Protein AF-A0A2T7NP91-F1 (afdb_monomer)

Solvent-accessible surface area (backbone atoms only — not comparable to full-atom values): 5134 Å² total; per-residue (Å²): 131,86,52,74,70,59,53,51,52,52,52,54,52,53,60,73,66,60,68,85,80,82,75,79,53,76,72,63,53,72,78,54,77,82,84,86,75,58,50,44,77,70,32,36,76,63,79,78,72,96,61,81,74,80,62,81,90,54,87,65,58,23,28,73,62,17,48,64,76,39,48,68,60,60,60,71,76,98

Radius of gyration: 21.57 Å; Cα contacts (8 Å, |Δi|>4): 42; chains: 1; bounding box: 33×47×48 Å

pLDDT: mean 90.1, std 7.68, range [70.62, 98.25]

Organism: Pomacea canaliculata (NCBI:txid400727)

Foldseek 3Di:
DDDPVVVVVVVVVVVVPPDPDDDDDPVRCVVDDDDDDPQQPQFALDDQDPDADPPPVDRNHGDVNRVVVCVVVVVVVD

Sequence (78 aa):
MMGAGQVLVLVVWSFLLATCVHSRTAEEWKSRIIYQLLTDRFSPSGAAPSQPCTDLRNYCGGTFRGVAQHLDYIQGLG

Mean predicted aligned error: 8.79 Å

Structure (mmCIF, N/CA/C/O backbone):
data_AF-A0A2T7NP91-F1
#
_entry.id   AF-A0A2T7NP91-F1
#
loop_
_atom_site.group_PDB
_atom_site.id
_atom_site.type_symbol
_atom_site.label_atom_id
_atom_site.label_alt_id
_atom_site.label_comp_id
_atom_site.label_asym_id
_atom_site.label_entity_id
_atom_site.label_seq_id
_atom_site.pdbx_PDB_ins_code
_atom_site.Cartn_x
_atom_site.Cartn_y
_atom_site.Cartn_z
_atom_site.occupancy
_atom_site.B_iso_or_equiv
_atom_site.auth_seq_id
_atom_site.auth_comp_id
_atom_site.auth_asym_id
_atom_site.auth_atom_id
_atom_site.pdbx_PDB_model_num
ATOM 1 N N . MET A 1 1 ? 17.708 33.256 23.711 1.00 73.25 1 MET A N 1
ATOM 2 C CA . MET A 1 1 ? 16.908 32.675 24.813 1.00 73.25 1 MET A CA 1
ATOM 3 C C . MET A 1 1 ? 15.448 32.958 24.484 1.00 73.25 1 MET A C 1
ATOM 5 O O . MET A 1 1 ? 15.130 34.122 24.284 1.00 73.25 1 MET A O 1
ATOM 9 N N . MET A 1 2 ? 14.606 31.938 24.286 1.00 73.19 2 MET A N 1
ATOM 10 C CA . MET A 1 2 ? 13.185 32.144 23.948 1.00 73.19 2 MET A CA 1
ATOM 11 C C . MET A 1 2 ? 12.458 32.753 25.156 1.00 73.19 2 MET A C 1
ATOM 13 O O . MET A 1 2 ? 12.686 32.322 26.284 1.00 73.19 2 MET A O 1
ATOM 17 N 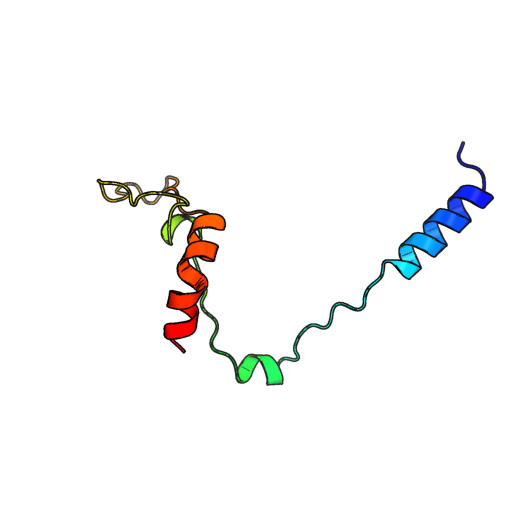N . GLY A 1 3 ? 11.622 33.772 24.939 1.00 85.56 3 GLY A N 1
ATOM 18 C CA . GLY A 1 3 ? 10.875 34.419 26.022 1.00 85.56 3 GLY A CA 1
ATOM 19 C C . GLY A 1 3 ? 9.726 33.543 26.531 1.00 85.56 3 GLY A C 1
ATOM 20 O O . GLY A 1 3 ? 9.119 32.808 25.754 1.00 85.56 3 GLY A O 1
ATOM 21 N N . ALA A 1 4 ? 9.375 33.656 27.817 1.00 81.62 4 ALA A N 1
ATOM 22 C CA . ALA A 1 4 ? 8.292 32.879 28.439 1.00 81.62 4 ALA A CA 1
ATOM 23 C C . ALA A 1 4 ? 6.947 32.983 27.683 1.00 81.62 4 ALA A C 1
ATOM 25 O O . ALA A 1 4 ? 6.225 31.996 27.563 1.00 81.62 4 ALA A O 1
ATOM 26 N N . GLY A 1 5 ? 6.646 34.147 27.092 1.00 84.81 5 GLY A N 1
ATOM 27 C CA . GLY A 1 5 ? 5.454 34.340 26.258 1.00 84.81 5 GLY A CA 1
ATOM 28 C C . GLY A 1 5 ? 5.468 33.533 24.953 1.00 84.81 5 GLY A C 1
ATOM 29 O O . GLY A 1 5 ? 4.435 33.009 24.551 1.00 84.81 5 GLY A O 1
ATOM 30 N N . GLN A 1 6 ? 6.633 33.355 24.320 1.00 81.31 6 GLN A N 1
ATOM 31 C CA . GLN A 1 6 ? 6.753 32.507 23.126 1.00 81.31 6 GLN A CA 1
ATOM 32 C C . GLN A 1 6 ? 6.589 31.024 23.472 1.00 81.31 6 GLN A C 1
ATOM 34 O O . GLN A 1 6 ? 5.966 30.289 22.713 1.00 81.31 6 GLN A O 1
ATOM 39 N N . VAL A 1 7 ? 7.097 30.593 24.630 1.00 84.38 7 VAL A N 1
ATOM 40 C CA . VAL A 1 7 ? 6.915 29.217 25.118 1.00 84.38 7 VAL A CA 1
ATOM 41 C C . VAL A 1 7 ? 5.433 28.925 25.364 1.00 84.38 7 VAL A C 1
ATOM 43 O O . VAL A 1 7 ? 4.934 27.895 24.918 1.00 84.38 7 VAL A O 1
ATOM 46 N N . LEU A 1 8 ? 4.709 29.852 25.998 1.00 82.94 8 LEU A N 1
ATOM 47 C CA . LEU A 1 8 ? 3.277 29.702 26.261 1.00 82.94 8 LEU A CA 1
ATOM 48 C C . LEU A 1 8 ? 2.463 29.577 24.964 1.00 82.94 8 LEU A C 1
ATOM 50 O O . LEU A 1 8 ? 1.619 28.691 24.850 1.00 82.94 8 LEU A O 1
ATOM 54 N N . VAL A 1 9 ? 2.747 30.426 23.971 1.00 87.50 9 VAL A N 1
ATOM 55 C CA . VAL A 1 9 ? 2.083 30.372 22.660 1.00 87.50 9 VAL A CA 1
ATOM 56 C C . VAL A 1 9 ? 2.328 29.021 21.985 1.00 87.50 9 VAL A C 1
ATOM 58 O O . VAL A 1 9 ? 1.376 28.392 21.535 1.00 87.50 9 VAL A O 1
ATOM 61 N N . LEU A 1 10 ? 3.568 28.524 21.969 1.00 85.00 10 LEU A N 1
ATOM 62 C CA . LEU A 1 10 ? 3.888 27.229 21.358 1.00 85.00 10 LEU A CA 1
ATOM 63 C C . LEU A 1 10 ? 3.180 26.053 22.049 1.00 85.00 10 LEU A C 1
ATOM 65 O O . LEU A 1 10 ? 2.722 25.135 21.371 1.00 85.00 10 LEU A O 1
ATOM 69 N N . VAL A 1 11 ? 3.040 26.089 23.378 1.00 85.75 11 VAL A N 1
ATO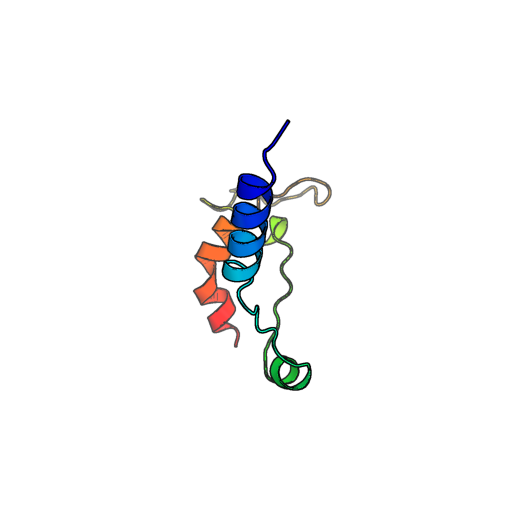M 70 C CA . VAL A 1 11 ? 2.312 25.055 24.134 1.00 85.75 11 VAL A CA 1
ATOM 71 C C . VAL A 1 11 ? 0.823 25.068 23.790 1.00 85.75 11 VAL A C 1
ATOM 73 O O . VAL A 1 11 ? 0.257 24.015 23.505 1.00 85.75 11 VAL A O 1
ATOM 76 N N . VAL A 1 12 ? 0.192 26.245 23.751 1.00 86.44 12 VAL A N 1
ATOM 77 C CA . VAL A 1 12 ? -1.229 26.375 23.387 1.00 86.44 12 VAL A CA 1
ATOM 78 C C . VAL A 1 12 ? -1.478 25.890 21.956 1.00 86.44 12 VAL A C 1
ATOM 80 O O . VAL A 1 12 ? -2.427 25.148 21.714 1.00 86.44 12 VAL A O 1
ATOM 83 N N . TRP A 1 13 ? -0.597 26.238 21.017 1.00 82.38 13 TRP A N 1
ATOM 84 C CA . TRP A 1 13 ? -0.675 25.760 19.634 1.00 82.38 13 TRP A CA 1
ATOM 85 C C . TRP A 1 13 ? -0.497 24.242 19.520 1.00 82.38 13 TRP A C 1
ATOM 87 O O . TRP A 1 13 ? -1.223 23.602 18.765 1.00 82.38 13 TRP A O 1
ATOM 97 N N . SER A 1 14 ? 0.411 23.652 20.301 1.00 78.75 14 SER A N 1
ATOM 98 C CA . SER A 1 14 ? 0.603 22.198 20.354 1.00 78.75 14 SER A CA 1
ATO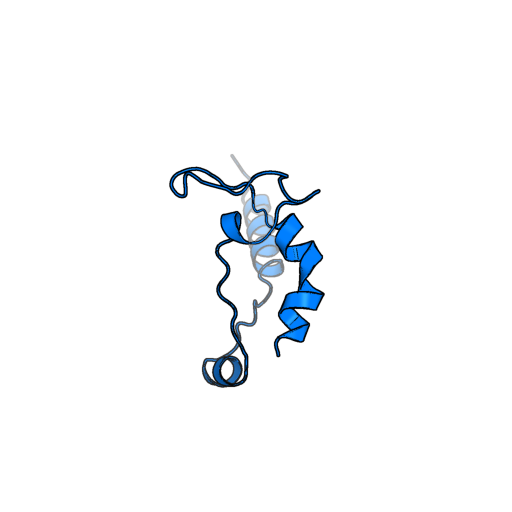M 99 C C . SER A 1 14 ? -0.660 21.469 20.832 1.00 78.75 14 SER A C 1
ATOM 101 O O . SER A 1 14 ? -1.086 20.493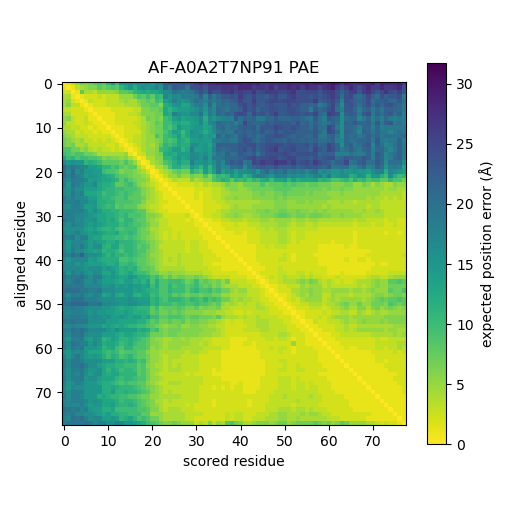 20.217 1.00 78.75 14 SER A O 1
ATOM 103 N N . PHE A 1 15 ? -1.322 21.988 21.872 1.00 77.62 15 PHE A N 1
ATOM 104 C CA . PHE A 1 15 ? -2.582 21.428 22.372 1.00 77.62 15 PHE A CA 1
ATOM 105 C C . PHE A 1 15 ? -3.753 21.606 21.395 1.00 77.62 15 PHE A C 1
ATOM 107 O O . PHE A 1 15 ? -4.589 20.714 21.291 1.00 77.62 15 PHE A O 1
ATOM 114 N N . LEU A 1 16 ? -3.812 22.715 20.651 1.00 76.81 16 LEU A N 1
ATOM 115 C CA . LEU A 1 16 ? -4.849 22.942 19.633 1.00 76.81 16 LEU A CA 1
ATOM 116 C C . LEU A 1 16 ? -4.674 22.053 18.390 1.00 76.81 16 LEU A C 1
ATOM 118 O O . LEU A 1 16 ? -5.659 21.719 17.736 1.00 76.81 16 LEU A O 1
ATOM 122 N N . LEU A 1 17 ? -3.440 21.650 18.070 1.00 73.81 17 LEU A N 1
ATOM 123 C CA . LEU A 1 17 ? -3.127 20.749 16.953 1.00 73.81 17 LEU A CA 1
ATOM 124 C C . LEU A 1 17 ? -3.226 19.262 17.325 1.00 73.81 17 LEU A C 1
ATOM 126 O O . LEU A 1 17 ? -3.149 18.405 16.440 1.00 73.81 17 LEU A O 1
ATOM 130 N N . ALA A 1 18 ? -3.437 18.944 18.606 1.00 73.12 18 ALA A N 1
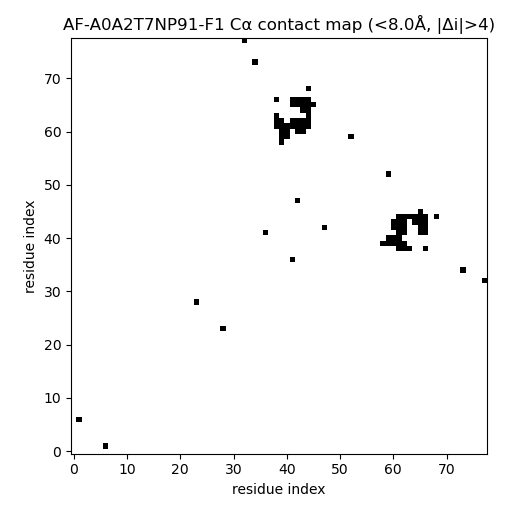ATOM 131 C CA . ALA A 1 18 ? -3.705 17.594 19.084 1.00 73.12 18 ALA A CA 1
ATOM 132 C C . ALA A 1 18 ? -5.124 17.158 18.674 1.00 73.12 18 ALA A C 1
ATOM 134 O O . ALA A 1 18 ? -6.053 17.089 19.474 1.00 73.12 18 ALA A O 1
ATOM 135 N N . THR A 1 19 ? -5.303 16.885 17.384 1.00 72.75 19 THR A N 1
ATOM 136 C CA . THR A 1 19 ? -6.513 16.241 16.875 1.00 72.75 19 THR A CA 1
ATOM 137 C C . THR A 1 19 ? -6.632 14.839 17.474 1.00 72.75 19 THR A C 1
ATOM 139 O O . THR A 1 19 ? -5.670 14.069 17.502 1.00 72.75 19 THR A O 1
ATOM 142 N N . CYS A 1 20 ? -7.819 14.496 17.976 1.00 70.62 20 CYS A N 1
ATOM 143 C CA . CYS A 1 20 ? -8.110 13.150 18.452 1.00 70.62 20 CYS A CA 1
ATOM 144 C C . CYS A 1 20 ? -8.077 12.182 17.261 1.00 70.62 20 CYS A C 1
ATOM 146 O O . CYS A 1 20 ? -9.053 12.077 16.517 1.00 70.62 20 CYS A O 1
ATOM 148 N N . VAL A 1 21 ? -6.967 11.468 17.071 1.00 75.12 21 VAL A N 1
ATOM 149 C CA . VAL A 1 21 ? -6.898 10.370 16.102 1.00 75.12 21 VAL A CA 1
ATOM 150 C C . VAL A 1 21 ? -7.753 9.223 16.638 1.00 75.12 21 VAL A C 1
ATOM 152 O O . VAL A 1 21 ? -7.385 8.552 17.601 1.00 75.12 21 VAL A O 1
ATOM 155 N N . HIS A 1 22 ? -8.923 9.011 16.036 1.00 78.75 22 HIS A N 1
ATOM 156 C CA . HIS A 1 22 ? -9.782 7.877 16.364 1.00 78.75 22 HIS A CA 1
ATOM 157 C C . HIS A 1 22 ? -9.239 6.617 15.689 1.00 78.75 22 HIS A C 1
ATOM 159 O O . HIS A 1 22 ? -9.375 6.433 14.479 1.00 78.75 22 HIS A O 1
ATOM 165 N N . SER A 1 23 ? -8.624 5.740 16.480 1.00 84.69 23 SER A N 1
ATOM 166 C CA . SER A 1 23 ? -8.410 4.358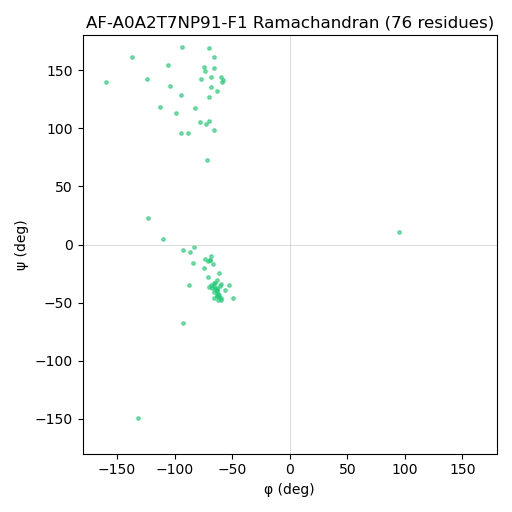 16.057 1.00 84.69 23 SER A CA 1
ATOM 167 C C . SER A 1 23 ? -9.729 3.589 16.124 1.00 84.69 23 SER A C 1
ATOM 169 O O . SER A 1 23 ? -10.603 3.902 16.934 1.00 84.69 23 SER A O 1
ATOM 171 N N . ARG A 1 24 ? -9.864 2.557 15.291 1.00 88.00 24 ARG A N 1
ATOM 172 C CA . ARG A 1 24 ? -10.961 1.592 15.398 1.00 88.00 24 ARG A CA 1
ATOM 173 C C . ARG A 1 24 ? -10.687 0.613 16.541 1.00 88.00 24 ARG A C 1
ATOM 175 O O . ARG A 1 24 ? -9.549 0.198 16.763 1.00 88.00 24 ARG A O 1
ATOM 182 N N . THR A 1 25 ? -11.738 0.243 17.260 1.00 93.62 25 THR A N 1
ATOM 183 C CA . THR A 1 25 ? -11.715 -0.788 18.303 1.00 93.62 25 THR A CA 1
ATOM 184 C C . THR A 1 25 ? -11.420 -2.168 17.712 1.00 93.62 25 THR A C 1
ATOM 186 O O . THR A 1 25 ? -11.597 -2.400 16.514 1.00 93.62 25 THR A O 1
ATOM 189 N N . ALA A 1 26 ? -11.000 -3.116 18.554 1.00 93.75 26 ALA A N 1
ATOM 190 C CA . ALA A 1 26 ? -10.767 -4.494 18.121 1.00 93.75 26 ALA A CA 1
ATOM 191 C C . ALA A 1 26 ? -12.017 -5.122 17.473 1.00 93.75 26 ALA A C 1
ATOM 193 O O . ALA A 1 26 ? -11.892 -5.804 16.461 1.00 93.75 26 ALA A O 1
ATOM 194 N N . GLU A 1 27 ? -13.217 -4.855 18.006 1.00 95.19 27 GLU A N 1
ATOM 195 C CA . GLU A 1 27 ? -14.473 -5.354 17.426 1.00 95.19 27 GLU A CA 1
ATOM 196 C C . GLU A 1 27 ? -14.757 -4.761 16.043 1.00 95.19 27 GLU A C 1
ATOM 198 O O . GLU A 1 27 ? -15.151 -5.481 15.129 1.00 95.19 27 GLU A O 1
ATOM 203 N N . GLU A 1 28 ? -14.500 -3.467 15.841 1.00 94.12 28 GLU A N 1
ATOM 204 C CA . GLU A 1 28 ? -14.683 -2.842 14.530 1.00 94.12 28 GLU A CA 1
ATOM 205 C C . GLU A 1 28 ? -13.721 -3.411 13.480 1.00 94.12 28 GLU A C 1
ATOM 207 O O . GLU A 1 28 ? -14.126 -3.613 12.333 1.00 94.12 28 GLU A O 1
ATOM 212 N N . TRP A 1 29 ? -12.473 -3.715 13.858 1.00 93.81 29 TRP A N 1
ATOM 213 C CA . TRP A 1 29 ? -11.504 -4.359 12.964 1.00 93.81 29 TRP A CA 1
ATOM 214 C C . TRP A 1 29 ? -11.910 -5.778 12.553 1.00 93.81 29 TRP A C 1
ATOM 216 O O . TRP A 1 29 ? -11.660 -6.149 11.410 1.00 93.81 29 TRP A O 1
ATOM 226 N N . LYS A 1 30 ? -12.583 -6.551 13.419 1.00 93.88 30 LYS A N 1
ATOM 227 C CA . LYS A 1 30 ? -13.047 -7.915 13.085 1.00 93.88 30 LYS A CA 1
ATOM 228 C C . LYS A 1 30 ? -14.035 -7.956 11.916 1.00 93.88 30 LYS A C 1
ATOM 230 O O . LYS A 1 30 ? -14.154 -8.987 11.266 1.00 93.88 30 LYS A O 1
ATOM 235 N N . SER A 1 31 ? -14.745 -6.857 11.653 1.00 92.81 31 SER A N 1
ATOM 236 C CA . SER A 1 31 ? -15.701 -6.748 10.539 1.00 92.81 31 SER A CA 1
ATOM 237 C C . SER A 1 31 ? -15.064 -6.391 9.187 1.00 92.81 31 SER A C 1
ATOM 239 O O . SER A 1 31 ? -15.775 -6.267 8.192 1.00 92.81 31 SER A O 1
ATOM 241 N N . ARG A 1 32 ? -13.744 -6.171 9.138 1.00 91.06 32 ARG A N 1
ATOM 242 C CA . ARG A 1 32 ? -13.014 -5.718 7.946 1.00 91.06 32 ARG A CA 1
ATOM 243 C C . ARG A 1 32 ? -12.215 -6.862 7.332 1.00 91.06 32 ARG A C 1
ATOM 245 O O . ARG A 1 32 ? -11.755 -7.751 8.043 1.00 91.06 32 ARG A O 1
ATOM 252 N N . ILE A 1 33 ? -11.953 -6.763 6.033 1.00 92.62 33 ILE A N 1
ATOM 253 C CA . ILE A 1 33 ? -10.919 -7.557 5.366 1.00 92.62 33 ILE A CA 1
ATOM 254 C C . ILE A 1 33 ? -9.630 -6.731 5.332 1.00 92.62 33 ILE A C 1
ATOM 256 O O . ILE A 1 33 ? -9.639 -5.556 4.966 1.00 92.62 33 ILE A O 1
ATOM 260 N N . ILE A 1 34 ? -8.523 -7.323 5.787 1.00 92.81 34 ILE A N 1
ATOM 261 C CA . ILE A 1 34 ? -7.215 -6.661 5.866 1.00 92.81 34 ILE A CA 1
ATOM 262 C C . ILE A 1 34 ? -6.274 -7.318 4.858 1.00 92.81 34 ILE A C 1
ATOM 264 O O . ILE A 1 34 ? -5.935 -8.491 4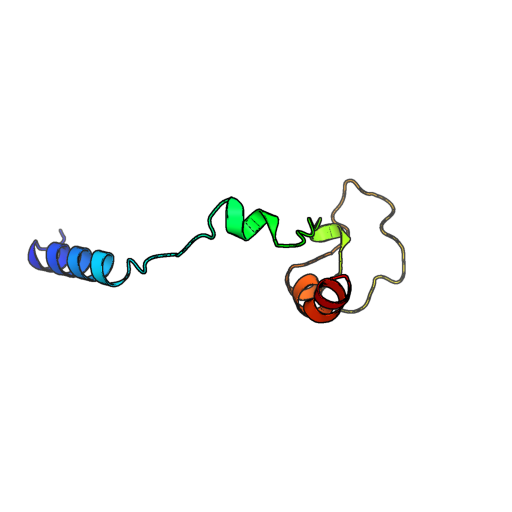.997 1.00 92.81 34 ILE A O 1
ATOM 268 N N . TYR A 1 35 ? -5.801 -6.539 3.884 1.00 95.75 35 TYR A N 1
ATOM 269 C CA . TYR A 1 35 ? -4.787 -6.974 2.924 1.00 95.75 35 TYR A CA 1
ATOM 270 C C . TYR A 1 35 ? -3.407 -6.478 3.349 1.00 95.75 35 TYR A C 1
ATOM 272 O O . TYR A 1 35 ? -3.123 -5.279 3.335 1.00 95.75 35 TYR A O 1
ATOM 280 N N . GLN A 1 36 ? -2.527 -7.408 3.716 1.00 96.50 36 GLN A N 1
ATOM 281 C CA . GLN A 1 36 ? -1.123 -7.100 3.965 1.00 96.50 36 GLN A CA 1
ATOM 282 C C . GLN A 1 36 ? -0.365 -7.062 2.636 1.00 96.50 36 GLN A C 1
ATOM 284 O O . GLN A 1 36 ? -0.250 -8.074 1.948 1.00 96.50 36 GLN A O 1
ATOM 289 N N . LEU A 1 37 ? 0.185 -5.898 2.293 1.00 96.88 37 LEU A N 1
ATOM 290 C CA . LEU A 1 37 ? 0.967 -5.719 1.074 1.00 96.88 37 LEU A CA 1
ATOM 291 C C . LEU A 1 37 ? 2.462 -5.660 1.374 1.00 96.88 37 LEU A C 1
ATOM 293 O O . LEU A 1 37 ? 2.912 -4.943 2.268 1.00 96.88 37 LEU A O 1
ATOM 297 N N . LEU A 1 38 ? 3.241 -6.356 0.550 1.00 96.75 38 LEU A N 1
ATOM 298 C CA . LEU A 1 38 ? 4.672 -6.117 0.408 1.00 96.75 38 LEU A CA 1
ATOM 299 C C . LEU A 1 38 ? 4.851 -5.052 -0.675 1.00 96.75 38 LEU A C 1
ATOM 301 O O . LEU A 1 38 ? 4.839 -5.380 -1.859 1.00 96.75 38 LEU A O 1
ATOM 305 N N . THR A 1 39 ? 4.984 -3.782 -0.282 1.00 97.25 39 THR A N 1
ATOM 306 C CA . THR A 1 39 ? 4.951 -2.630 -1.207 1.00 97.25 39 TH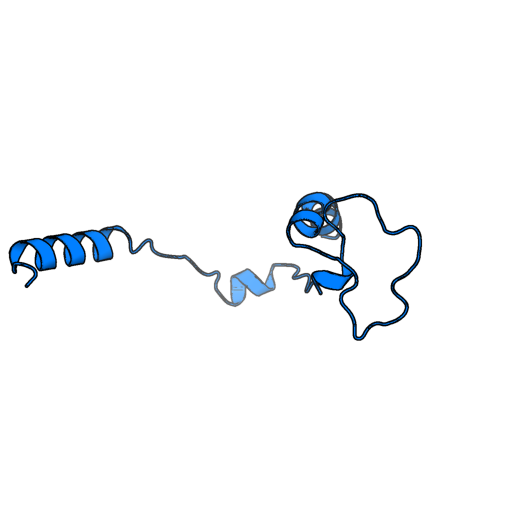R A CA 1
ATOM 307 C C . THR A 1 39 ? 5.867 -2.803 -2.416 1.00 97.25 39 THR A C 1
ATOM 309 O O . THR A 1 39 ? 5.433 -2.595 -3.545 1.00 97.25 39 THR A O 1
ATOM 312 N N . ASP A 1 40 ? 7.105 -3.253 -2.199 1.00 96.75 40 ASP A N 1
ATOM 313 C CA . ASP A 1 40 ? 8.097 -3.439 -3.263 1.00 96.75 40 ASP A CA 1
ATOM 314 C C . ASP A 1 40 ? 7.731 -4.553 -4.269 1.00 96.75 40 ASP A C 1
ATOM 316 O O . ASP A 1 40 ? 8.273 -4.594 -5.370 1.00 96.75 40 ASP A O 1
ATOM 320 N N . ARG A 1 41 ? 6.792 -5.440 -3.917 1.00 95.38 41 ARG A N 1
ATOM 321 C CA . ARG A 1 41 ? 6.337 -6.576 -4.739 1.00 95.38 41 ARG A CA 1
ATOM 322 C C . ARG A 1 41 ? 4.923 -6.413 -5.286 1.00 95.38 41 ARG A C 1
ATOM 324 O O . ARG A 1 41 ? 4.407 -7.348 -5.884 1.00 95.38 41 ARG A O 1
ATOM 331 N N . PHE A 1 42 ? 4.292 -5.263 -5.058 1.00 95.88 42 PHE A N 1
ATOM 332 C CA . PHE A 1 42 ? 2.911 -5.041 -5.465 1.00 95.88 42 PHE A CA 1
ATOM 333 C C . PHE A 1 42 ? 2.810 -4.397 -6.854 1.00 95.88 42 PHE A C 1
ATOM 335 O O . PHE A 1 42 ? 2.366 -5.043 -7.796 1.00 95.88 42 PHE A O 1
ATOM 342 N N . SER A 1 43 ? 3.235 -3.137 -7.003 1.00 96.44 43 SER A N 1
ATOM 343 C CA . SER A 1 43 ? 3.195 -2.429 -8.292 1.00 96.44 43 SER A CA 1
ATOM 344 C C . SER A 1 43 ? 4.168 -1.249 -8.317 1.00 96.44 43 SER A C 1
ATOM 346 O O . SER A 1 43 ? 4.236 -0.515 -7.324 1.00 96.44 43 SER A O 1
ATOM 348 N N . PRO A 1 44 ? 4.882 -0.998 -9.433 1.00 96.38 44 PRO A N 1
ATOM 349 C CA . PRO A 1 44 ? 5.616 0.249 -9.633 1.00 96.38 44 PRO A CA 1
ATOM 350 C C . PRO A 1 44 ? 4.656 1.431 -9.842 1.00 96.38 44 PRO A C 1
ATOM 352 O O . PRO A 1 44 ? 3.461 1.249 -10.060 1.00 96.38 44 PRO A O 1
ATOM 355 N N . SER A 1 45 ? 5.187 2.658 -9.820 1.00 95.62 45 SER A N 1
ATOM 356 C CA . SER A 1 45 ? 4.422 3.890 -10.110 1.00 95.62 45 SER A CA 1
ATOM 357 C C . SER A 1 45 ? 4.073 4.091 -11.596 1.00 95.62 45 SER A C 1
ATOM 359 O O . SER A 1 45 ? 3.353 5.035 -11.931 1.00 95.62 45 SER A O 1
ATOM 361 N N . GLY A 1 46 ? 4.698 3.313 -12.484 1.00 90.44 46 GLY A N 1
ATOM 362 C CA . GLY A 1 46 ? 4.666 3.481 -13.937 1.00 90.44 46 GLY A CA 1
ATOM 363 C C . GLY A 1 46 ? 4.368 2.164 -14.646 1.00 90.44 46 GLY A C 1
ATOM 364 O O . GLY A 1 46 ? 3.672 1.312 -14.104 1.00 90.44 46 GLY A O 1
ATOM 365 N N . ALA A 1 47 ? 4.897 1.990 -15.857 1.00 88.75 47 ALA A N 1
ATOM 366 C CA . ALA A 1 47 ? 4.729 0.740 -16.590 1.00 88.75 47 ALA A CA 1
ATOM 367 C C . ALA A 1 47 ? 5.309 -0.451 -15.810 1.00 88.75 47 ALA A C 1
ATOM 369 O O . ALA A 1 47 ? 6.344 -0.330 -15.147 1.00 88.75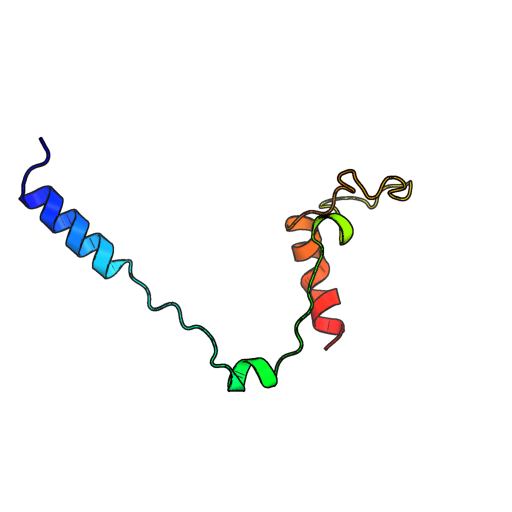 47 ALA A O 1
ATOM 370 N N . ALA A 1 48 ? 4.647 -1.604 -15.923 1.00 86.12 48 ALA A N 1
ATOM 371 C CA . ALA A 1 48 ? 5.181 -2.853 -15.406 1.00 86.12 48 ALA A CA 1
ATOM 372 C C . ALA A 1 48 ? 6.548 -3.147 -16.060 1.00 86.12 48 ALA A C 1
ATOM 374 O O . ALA A 1 48 ? 6.715 -2.889 -17.259 1.00 86.12 48 ALA A O 1
ATOM 375 N N . PRO A 1 49 ? 7.529 -3.680 -15.310 1.00 87.19 49 PRO A N 1
ATOM 376 C CA . PRO A 1 49 ? 8.800 -4.086 -15.888 1.00 87.19 49 PRO A CA 1
ATOM 377 C C . PRO A 1 49 ? 8.571 -5.137 -16.976 1.00 87.19 49 PRO A C 1
ATOM 379 O O . PRO A 1 49 ? 7.764 -6.050 -16.811 1.00 87.19 49 PRO A O 1
ATOM 382 N N . SER A 1 50 ? 9.308 -5.039 -18.082 1.00 89.69 50 SER A N 1
ATOM 383 C CA . SER A 1 50 ? 9.234 -6.031 -19.164 1.00 89.69 50 SER A CA 1
ATOM 384 C C . SER A 1 50 ? 9.848 -7.381 -18.786 1.00 89.69 50 SER A C 1
ATOM 386 O O . SER A 1 50 ? 9.648 -8.362 -19.496 1.00 89.69 50 SER A O 1
ATOM 388 N N . GLN A 1 51 ? 10.611 -7.427 -17.692 1.00 90.44 51 GLN A N 1
ATOM 389 C CA . GLN A 1 51 ? 11.254 -8.623 -17.163 1.00 90.44 51 GLN A CA 1
ATOM 390 C C . GLN A 1 51 ? 10.834 -8.844 -15.708 1.00 90.44 51 GLN A C 1
ATOM 392 O O . GLN A 1 51 ? 10.709 -7.873 -14.957 1.00 90.44 51 GLN A O 1
ATOM 397 N N . PRO A 1 52 ? 10.636 -10.103 -15.285 1.00 91.00 52 PRO A N 1
ATOM 398 C CA . PRO A 1 52 ? 10.306 -10.408 -13.901 1.00 91.00 52 PRO A CA 1
ATOM 399 C C . PRO A 1 52 ? 11.469 -10.059 -12.961 1.00 91.00 52 PRO A C 1
ATOM 401 O O . PRO A 1 52 ? 12.639 -10.133 -13.337 1.00 91.00 52 PRO A O 1
ATOM 404 N N . CYS A 1 53 ? 11.148 -9.731 -11.708 1.00 93.12 53 CYS A N 1
ATOM 405 C CA . CYS A 1 53 ? 12.154 -9.570 -10.661 1.00 93.12 53 CYS A CA 1
ATOM 406 C C . CYS A 1 53 ? 12.698 -10.947 -10.253 1.00 93.12 53 CYS A C 1
ATOM 408 O O . CYS A 1 53 ? 12.015 -11.708 -9.569 1.00 93.12 53 CYS A O 1
ATOM 410 N N . THR A 1 54 ? 13.904 -11.289 -10.707 1.00 94.88 54 THR A N 1
ATOM 411 C CA . THR A 1 54 ? 14.513 -12.612 -10.484 1.00 94.88 54 THR A CA 1
ATOM 412 C C . THR A 1 54 ? 15.295 -12.702 -9.175 1.00 94.88 54 THR A C 1
ATOM 414 O O . THR A 1 54 ? 15.269 -13.744 -8.523 1.00 94.88 54 THR A O 1
ATOM 417 N N . ASP A 1 55 ? 15.952 -11.619 -8.753 1.00 94.50 55 ASP A N 1
ATOM 418 C CA . ASP A 1 55 ? 16.620 -11.541 -7.452 1.00 94.50 55 ASP A CA 1
ATOM 419 C C . ASP A 1 55 ? 15.704 -10.903 -6.403 1.00 94.50 55 ASP A C 1
ATOM 421 O O . ASP A 1 55 ? 15.635 -9.683 -6.251 1.00 94.50 55 ASP A O 1
ATOM 425 N N . LEU A 1 56 ? 15.025 -11.754 -5.637 1.00 94.31 56 LEU A N 1
ATOM 426 C CA . LEU A 1 56 ? 14.080 -11.336 -4.600 1.00 94.31 56 LEU A CA 1
ATOM 427 C C . LEU A 1 56 ? 14.742 -10.642 -3.396 1.00 94.31 56 LEU A C 1
ATOM 429 O O . LEU A 1 56 ? 14.021 -10.107 -2.544 1.00 94.31 56 LEU A O 1
ATOM 433 N N . ARG A 1 57 ? 16.082 -10.657 -3.307 1.00 95.31 57 ARG A N 1
ATOM 434 C CA . ARG A 1 57 ? 16.854 -9.952 -2.270 1.00 95.31 57 ARG A CA 1
ATOM 435 C C . ARG A 1 57 ? 17.100 -8.485 -2.630 1.00 95.31 57 ARG A C 1
ATOM 437 O O . ARG A 1 57 ? 17.438 -7.712 -1.738 1.00 95.31 57 ARG A O 1
ATOM 444 N N . ASN A 1 58 ? 16.907 -8.105 -3.893 1.00 94.94 58 ASN A N 1
ATOM 445 C CA . ASN A 1 58 ? 16.966 -6.720 -4.352 1.00 94.94 58 ASN A CA 1
ATOM 446 C C . ASN A 1 58 ? 15.579 -6.065 -4.353 1.00 94.94 58 ASN A C 1
ATOM 448 O O . ASN A 1 58 ? 14.555 -6.727 -4.172 1.00 94.94 58 ASN A O 1
ATOM 452 N N . TYR A 1 59 ? 15.554 -4.745 -4.549 1.00 94.31 59 TYR A N 1
ATOM 453 C CA . TYR A 1 59 ? 14.317 -4.005 -4.784 1.00 94.31 59 TYR A CA 1
ATOM 454 C C . TYR A 1 59 ? 13.756 -4.338 -6.168 1.00 94.31 59 TYR A C 1
ATOM 456 O O . TYR A 1 59 ? 14.448 -4.214 -7.177 1.00 94.31 59 TYR A O 1
ATOM 464 N N . CYS A 1 60 ? 12.488 -4.730 -6.200 1.00 94.81 60 CYS A N 1
ATOM 465 C CA . CYS A 1 60 ? 11.741 -5.055 -7.408 1.00 94.81 60 CYS A CA 1
ATOM 466 C C . CYS A 1 60 ? 10.963 -3.849 -7.962 1.00 94.81 60 CYS A C 1
ATOM 468 O O . CYS A 1 60 ? 10.385 -3.939 -9.044 1.00 94.81 60 CYS A O 1
ATOM 470 N N . GLY A 1 61 ? 10.974 -2.712 -7.254 1.00 95.12 61 GLY A N 1
ATOM 471 C CA . GLY A 1 61 ? 10.528 -1.419 -7.775 1.00 95.12 61 GLY A CA 1
ATOM 472 C C . GLY A 1 61 ? 9.080 -1.061 -7.459 1.00 95.12 61 GLY A C 1
ATOM 473 O O . GLY A 1 61 ? 8.562 -0.087 -8.009 1.00 95.12 61 GLY A O 1
ATOM 474 N N . GLY A 1 62 ? 8.416 -1.814 -6.581 1.00 97.00 62 GLY A N 1
ATOM 475 C CA . GLY A 1 62 ? 7.085 -1.459 -6.110 1.00 97.00 62 GLY A CA 1
ATOM 476 C C . GLY A 1 62 ? 7.093 -0.210 -5.221 1.00 97.00 62 GLY A C 1
ATOM 477 O O . GLY A 1 62 ? 8.032 0.035 -4.463 1.00 97.00 62 GLY A O 1
ATOM 478 N N . THR A 1 63 ? 6.050 0.615 -5.317 1.00 97.44 63 THR A N 1
ATOM 479 C CA . THR A 1 63 ? 5.977 1.908 -4.619 1.00 97.44 63 THR A CA 1
ATOM 480 C C . THR A 1 63 ? 4.601 2.151 -4.008 1.00 97.44 63 THR A C 1
ATOM 482 O O . THR A 1 63 ? 3.596 1.592 -4.441 1.00 97.44 63 THR A O 1
ATOM 485 N N . PHE A 1 64 ? 4.517 3.073 -3.045 1.00 98.12 64 PHE A N 1
ATOM 486 C CA . PHE A 1 64 ? 3.222 3.517 -2.517 1.00 98.12 64 PHE A CA 1
ATOM 487 C C . PHE A 1 64 ? 2.342 4.201 -3.572 1.00 98.12 64 PHE A C 1
ATOM 489 O O . PHE A 1 64 ? 1.121 4.089 -3.512 1.00 98.12 64 PHE A O 1
ATOM 496 N N . ARG A 1 65 ? 2.936 4.870 -4.571 1.00 98.25 65 ARG A N 1
ATOM 497 C CA . ARG A 1 65 ? 2.169 5.436 -5.690 1.00 98.25 65 ARG A CA 1
ATOM 498 C C . ARG A 1 65 ? 1.565 4.334 -6.565 1.00 98.25 65 ARG A C 1
ATOM 500 O O . ARG A 1 65 ? 0.424 4.482 -6.986 1.00 98.25 65 ARG A O 1
ATOM 507 N N . GLY A 1 66 ? 2.289 3.234 -6.780 1.00 97.50 66 GLY A N 1
ATOM 508 C CA . GLY A 1 66 ? 1.766 2.044 -7.450 1.00 97.50 66 GLY A CA 1
ATOM 509 C C . GLY A 1 66 ? 0.622 1.390 -6.673 1.00 97.50 66 GLY A C 1
ATOM 510 O O . GLY A 1 66 ? -0.388 1.027 -7.268 1.00 97.50 66 GLY A O 1
ATOM 511 N N . VAL A 1 67 ? 0.722 1.322 -5.339 1.00 98.00 67 VAL A N 1
ATOM 512 C CA . VAL A 1 67 ? -0.394 0.883 -4.476 1.00 98.00 67 VAL A CA 1
ATOM 513 C C . VAL A 1 67 ? -1.616 1.789 -4.649 1.00 98.00 67 VAL A C 1
ATOM 515 O O . VAL A 1 67 ? -2.715 1.295 -4.882 1.00 98.00 67 VAL A O 1
ATOM 518 N N . ALA A 1 68 ? -1.427 3.111 -4.604 1.00 97.69 68 ALA A N 1
ATOM 519 C CA . ALA A 1 68 ? -2.516 4.077 -4.753 1.00 97.69 68 ALA A CA 1
ATOM 520 C C . ALA A 1 68 ? -3.251 3.957 -6.104 1.00 97.69 68 ALA A C 1
ATOM 522 O O . ALA A 1 68 ? -4.460 4.151 -6.166 1.00 97.69 68 ALA A O 1
ATOM 523 N N . GLN A 1 69 ? -2.538 3.600 -7.175 1.00 97.50 69 GLN A N 1
ATOM 524 C CA . GLN A 1 69 ? -3.115 3.379 -8.508 1.00 97.50 69 GLN A CA 1
ATOM 525 C C . GLN A 1 69 ? -4.003 2.124 -8.600 1.00 97.50 69 GLN A C 1
ATOM 527 O O . GLN A 1 69 ? -4.729 1.983 -9.577 1.00 97.50 69 GLN A O 1
ATOM 532 N N . HIS A 1 70 ? -3.966 1.232 -7.605 1.00 96.69 70 HIS A N 1
ATOM 533 C CA . HIS A 1 70 ? -4.705 -0.036 -7.592 1.00 96.69 70 HIS A CA 1
ATOM 534 C C . HIS A 1 70 ? -5.621 -0.173 -6.364 1.00 96.69 70 HIS A C 1
ATOM 536 O O . HIS A 1 70 ? -5.972 -1.289 -5.976 1.00 96.69 70 HIS A O 1
ATOM 542 N N . LEU A 1 71 ? -6.025 0.936 -5.736 1.00 97.19 71 LEU A N 1
ATOM 543 C CA . LEU A 1 71 ? -6.976 0.881 -4.619 1.00 97.19 71 LEU A CA 1
ATOM 544 C C . LEU A 1 71 ? -8.321 0.279 -5.046 1.00 97.19 71 LEU A C 1
ATOM 546 O O . LEU A 1 71 ? -8.883 -0.501 -4.285 1.00 97.19 71 LEU A O 1
ATOM 550 N N . ASP A 1 72 ? -8.770 0.541 -6.278 1.00 97.19 72 ASP A N 1
ATOM 551 C CA . ASP A 1 72 ? -9.990 -0.061 -6.832 1.00 97.19 72 ASP A CA 1
ATOM 552 C C . ASP A 1 72 ? -9.870 -1.587 -6.958 1.00 97.19 72 ASP A C 1
ATOM 554 O O . ASP A 1 72 ? -10.810 -2.314 -6.642 1.00 97.19 72 ASP A O 1
ATOM 558 N N . TYR A 1 73 ? -8.695 -2.088 -7.361 1.00 96.19 73 TYR A N 1
ATOM 559 C CA . TYR A 1 73 ? -8.416 -3.527 -7.401 1.00 96.19 73 TYR A CA 1
ATOM 560 C C . TYR A 1 73 ? -8.495 -4.138 -5.999 1.00 96.19 73 TYR A C 1
ATOM 562 O O . TYR A 1 73 ? -9.171 -5.144 -5.818 1.00 96.19 73 TYR A O 1
ATOM 570 N N . ILE A 1 74 ? -7.854 -3.512 -5.005 1.00 96.31 74 ILE A N 1
ATOM 571 C CA . ILE A 1 74 ? -7.868 -3.997 -3.618 1.00 96.31 74 ILE A CA 1
ATOM 572 C C . ILE A 1 74 ? -9.294 -3.973 -3.054 1.00 96.31 74 ILE A C 1
ATOM 574 O O . ILE A 1 74 ? -9.717 -4.942 -2.437 1.00 96.31 74 ILE A O 1
ATOM 578 N N . GLN A 1 75 ? -10.054 -2.902 -3.294 1.00 94.69 75 GLN A N 1
ATOM 579 C CA . GLN A 1 75 ? -11.441 -2.785 -2.845 1.00 94.69 75 GLN A CA 1
ATOM 580 C C . GLN A 1 75 ? -12.363 -3.807 -3.529 1.00 94.69 75 GLN A C 1
ATOM 582 O O . GLN A 1 75 ? -13.301 -4.300 -2.907 1.00 94.69 75 GLN A O 1
ATOM 587 N N . GLY A 1 76 ? -12.088 -4.149 -4.790 1.00 95.75 76 GLY A N 1
ATOM 588 C CA . GLY A 1 76 ? -12.826 -5.161 -5.544 1.00 95.75 76 GLY A CA 1
ATOM 589 C C . GLY A 1 76 ? -12.627 -6.599 -5.053 1.00 95.75 76 GLY A C 1
ATOM 590 O O . GLY A 1 76 ? -13.406 -7.468 -5.437 1.00 95.75 76 GLY A O 1
ATOM 591 N N . LEU A 1 77 ? -11.626 -6.862 -4.203 1.00 94.88 77 LEU A N 1
ATOM 592 C CA . LEU A 1 77 ? -11.427 -8.178 -3.583 1.00 94.88 77 LEU A CA 1
ATOM 593 C C . LEU A 1 77 ? -12.448 -8.468 -2.461 1.00 94.88 77 LEU A C 1
ATOM 595 O O . LEU A 1 77 ? -12.667 -9.639 -2.145 1.00 94.88 77 LEU A O 1
ATOM 599 N N . GLY A 1 78 ? -13.087 -7.426 -1.903 1.00 84.75 78 GLY A N 1
ATOM 600 C CA . GLY A 1 78 ? -14.003 -7.488 -0.748 1.00 84.75 78 GLY A CA 1
ATOM 601 C C . GLY A 1 78 ? -13.394 -6.951 0.541 1.00 84.75 78 GLY A C 1
ATOM 602 O O . GLY A 1 78 ? -14.158 -6.814 1.521 1.00 84.75 78 GLY A O 1
#

InterPro domains:
  IPR017853 Glycoside hydrolase superfamily [SSF51445] (12-78)

Secondary structure (DSSP, 8-state):
---HHHHHHHHHHHHHH-----PPPHHHHHTS------GGGT--SSSPPSS----TTS-----HHHHHTTHHHHHHT-